Protein AF-A0A2E0FGH1-F1 (afdb_monomer)

Mean predicted aligned error: 4.97 Å

pLDDT: mean 89.69, std 13.23, range [37.47, 98.06]

Structure (mmCIF, N/CA/C/O backbone):
data_AF-A0A2E0FGH1-F1
#
_entry.id   AF-A0A2E0FGH1-F1
#
loop_
_atom_site.group_PDB
_atom_site.id
_atom_site.type_symbol
_atom_site.label_atom_id
_atom_site.label_alt_id
_atom_site.label_comp_id
_atom_site.label_asym_id
_atom_site.label_entity_id
_atom_site.label_seq_id
_atom_site.pdbx_PDB_ins_code
_atom_site.Cartn_x
_atom_site.Cartn_y
_atom_site.Cartn_z
_atom_site.occupancy
_atom_site.B_iso_or_equiv
_atom_site.auth_seq_id
_atom_site.auth_comp_id
_atom_site.auth_asym_id
_atom_site.auth_atom_id
_atom_site.pdbx_PDB_model_num
ATOM 1 N N . MET A 1 1 ? 9.133 0.142 -10.683 1.00 92.00 1 MET A N 1
ATOM 2 C CA . MET A 1 1 ? 7.667 0.041 -10.494 1.00 92.00 1 MET A CA 1
ATOM 3 C C . MET A 1 1 ? 6.969 1.303 -11.005 1.00 92.00 1 MET A C 1
ATOM 5 O O . MET A 1 1 ? 7.460 2.396 -10.744 1.00 92.00 1 MET A O 1
ATOM 9 N N . LYS A 1 2 ? 5.841 1.180 -11.717 1.00 94.94 2 LYS A N 1
ATOM 10 C CA . LYS A 1 2 ? 4.943 2.304 -12.044 1.00 94.94 2 LYS A CA 1
ATOM 11 C C . LYS A 1 2 ? 3.918 2.504 -10.927 1.00 94.94 2 LYS A C 1
ATOM 13 O O . LYS A 1 2 ? 3.256 1.551 -10.537 1.00 94.94 2 LYS A O 1
ATOM 18 N N . CYS A 1 3 ? 3.803 3.715 -10.402 1.00 94.62 3 CYS A N 1
ATOM 19 C CA . CYS A 1 3 ? 2.872 4.031 -9.324 1.00 94.62 3 CYS A CA 1
ATOM 20 C C . CYS A 1 3 ? 2.641 5.544 -9.294 1.00 94.62 3 CYS A C 1
ATOM 22 O O . CYS A 1 3 ? 3.618 6.298 -9.290 1.00 94.62 3 CYS A O 1
ATOM 24 N N . ASP A 1 4 ? 1.380 5.981 -9.265 1.00 94.75 4 ASP A N 1
ATOM 25 C CA . ASP A 1 4 ? 1.038 7.371 -8.957 1.00 94.75 4 ASP A CA 1
ATOM 26 C C . ASP A 1 4 ? 0.790 7.511 -7.450 1.00 94.75 4 ASP A C 1
ATOM 28 O O . ASP A 1 4 ? -0.222 7.069 -6.904 1.00 94.75 4 ASP A O 1
ATOM 32 N N . ILE A 1 5 ? 1.748 8.131 -6.763 1.00 94.06 5 ILE A N 1
ATOM 33 C CA . ILE A 1 5 ? 1.673 8.370 -5.318 1.00 94.06 5 ILE A CA 1
ATOM 34 C C . ILE A 1 5 ? 0.502 9.297 -4.971 1.00 94.06 5 ILE A C 1
ATOM 36 O O . ILE A 1 5 ? -0.086 9.155 -3.901 1.00 94.06 5 ILE A O 1
ATOM 40 N N . THR 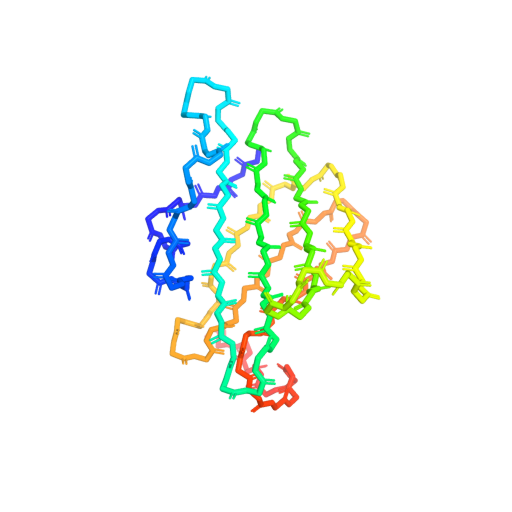A 1 6 ? 0.126 10.209 -5.869 1.00 92.75 6 THR A N 1
ATOM 41 C CA . THR A 1 6 ? -1.001 11.126 -5.663 1.00 92.75 6 THR A CA 1
ATOM 42 C C . THR A 1 6 ? -2.311 10.357 -5.588 1.00 92.75 6 THR A C 1
ATOM 44 O O . THR A 1 6 ? -3.109 10.598 -4.683 1.00 92.75 6 THR A O 1
ATOM 47 N N . ASP A 1 7 ? -2.500 9.371 -6.465 1.00 92.88 7 ASP A N 1
ATOM 48 C CA . ASP A 1 7 ? -3.672 8.498 -6.418 1.00 92.88 7 ASP A CA 1
ATOM 49 C C . ASP A 1 7 ? -3.727 7.721 -5.096 1.00 92.88 7 ASP A C 1
ATOM 51 O O . ASP A 1 7 ? -4.781 7.662 -4.457 1.00 92.88 7 ASP A O 1
ATOM 55 N N . LEU A 1 8 ? -2.590 7.206 -4.612 1.00 94.44 8 LEU A N 1
ATOM 56 C CA . LEU A 1 8 ? -2.529 6.527 -3.312 1.00 94.44 8 LEU A CA 1
ATOM 57 C C . LEU A 1 8 ? -2.837 7.468 -2.135 1.00 94.44 8 LEU A C 1
ATOM 59 O O . LEU A 1 8 ? -3.512 7.058 -1.190 1.00 94.44 8 LEU A O 1
ATOM 63 N N . LEU A 1 9 ? -2.420 8.736 -2.198 1.00 93.00 9 LEU A N 1
ATOM 64 C CA . LEU A 1 9 ? -2.765 9.743 -1.185 1.00 93.00 9 LEU A CA 1
ATOM 65 C C . LEU A 1 9 ? -4.273 10.014 -1.112 1.00 93.00 9 LEU A C 1
ATOM 67 O O . LEU A 1 9 ? -4.774 10.332 -0.039 1.00 93.00 9 LEU A O 1
ATOM 71 N N . THR A 1 10 ? -5.001 9.881 -2.225 1.00 89.81 10 THR A N 1
ATOM 72 C CA . THR A 1 10 ? -6.474 9.995 -2.224 1.00 89.81 10 THR A CA 1
ATOM 73 C C . THR A 1 10 ? -7.179 8.715 -1.767 1.00 89.81 10 THR A C 1
ATOM 75 O O . THR A 1 10 ? -8.331 8.755 -1.335 1.00 89.81 10 THR A O 1
ATOM 78 N N . PHE A 1 11 ? -6.492 7.575 -1.847 1.00 90.56 11 PHE A N 1
ATOM 79 C CA . PHE A 1 11 ? -7.020 6.253 -1.520 1.00 90.56 11 PHE A CA 1
ATOM 80 C C . PHE A 1 11 ? -6.972 5.948 -0.014 1.00 90.56 11 PHE A C 1
ATOM 82 O O . PHE A 1 11 ? -7.945 5.454 0.578 1.00 90.56 11 PHE A O 1
ATOM 89 N N . PHE A 1 12 ? -5.826 6.226 0.609 1.00 95.06 12 PHE A N 1
ATOM 90 C CA . PHE A 1 12 ? -5.577 5.993 2.030 1.00 95.06 12 PHE A CA 1
ATOM 91 C C . PHE A 1 12 ? -5.951 7.212 2.876 1.00 95.06 12 PHE A C 1
ATOM 93 O O . PHE A 1 12 ? -6.071 8.322 2.373 1.00 95.06 12 PHE A O 1
ATOM 100 N N . ASP A 1 13 ? -6.164 6.998 4.174 1.00 94.69 13 ASP A N 1
ATOM 101 C CA . ASP A 1 13 ? -6.636 8.067 5.058 1.00 94.69 13 ASP A CA 1
ATOM 102 C C . ASP A 1 13 ? -5.487 8.999 5.475 1.00 94.69 13 ASP A C 1
ATOM 104 O O . ASP A 1 13 ? -5.700 10.191 5.685 1.00 94.69 13 ASP A O 1
ATOM 108 N N . GLU A 1 14 ? -4.265 8.467 5.594 1.00 95.69 14 GLU A N 1
ATOM 109 C CA . GLU A 1 14 ? -3.079 9.255 5.932 1.00 95.69 14 GLU A CA 1
ATOM 110 C C . GLU A 1 14 ? -1.783 8.693 5.326 1.00 95.69 14 GLU A C 1
ATOM 112 O O . GLU A 1 14 ? -1.619 7.479 5.165 1.00 95.69 14 GLU A O 1
ATOM 117 N N . LEU A 1 15 ? -0.831 9.593 5.062 1.00 97.00 15 LEU A N 1
ATOM 118 C CA . LEU A 1 15 ? 0.577 9.270 4.836 1.00 97.00 15 LEU A CA 1
ATOM 119 C C . LEU A 1 15 ? 1.306 9.282 6.185 1.00 97.00 15 LEU A C 1
ATOM 121 O O . LEU A 1 15 ? 1.216 10.244 6.949 1.00 97.00 15 LEU A O 1
ATOM 125 N N . MET A 1 16 ? 2.029 8.212 6.492 1.00 96.75 16 MET A N 1
ATOM 126 C CA . MET A 1 16 ? 2.691 8.035 7.778 1.00 96.75 16 MET A CA 1
ATOM 127 C C . MET A 1 16 ? 4.074 8.711 7.816 1.00 96.75 16 MET A C 1
ATOM 129 O O . MET A 1 16 ? 4.777 8.725 6.801 1.00 96.75 16 MET A O 1
ATOM 133 N N . PRO A 1 17 ? 4.537 9.157 9.006 1.00 90.31 17 PRO A N 1
ATOM 134 C CA . PRO A 1 17 ? 5.860 9.771 9.189 1.00 90.31 17 PRO A CA 1
ATOM 135 C C . PRO A 1 17 ? 7.053 8.868 8.852 1.00 90.31 17 PRO A C 1
ATOM 137 O O . PRO A 1 17 ? 8.160 9.361 8.696 1.00 90.31 17 PRO A O 1
ATOM 140 N N . SER A 1 18 ? 6.844 7.551 8.766 1.00 89.25 18 SER A N 1
ATOM 141 C CA . SER A 1 18 ? 7.865 6.575 8.358 1.00 89.25 18 SER A CA 1
ATOM 142 C C . SER A 1 18 ? 8.196 6.622 6.859 1.00 89.25 18 SER A C 1
ATOM 144 O O . SER A 1 18 ? 9.039 5.855 6.405 1.00 89.25 18 SER A O 1
ATOM 146 N N . THR A 1 19 ? 7.518 7.483 6.094 1.00 91.50 19 THR A N 1
ATOM 147 C CA . THR A 1 19 ? 7.808 7.749 4.681 1.00 91.50 19 THR A CA 1
ATOM 148 C C . THR A 1 19 ? 9.185 8.388 4.518 1.00 91.50 19 THR A C 1
ATOM 150 O O . THR A 1 19 ? 9.514 9.358 5.196 1.00 91.50 19 THR A O 1
ATOM 153 N N . ASP A 1 20 ? 9.959 7.859 3.576 1.00 94.75 20 ASP A N 1
ATOM 154 C CA . ASP A 1 20 ? 11.269 8.348 3.168 1.00 94.75 20 ASP A CA 1
ATOM 155 C C . ASP A 1 20 ? 11.243 8.614 1.655 1.00 94.75 20 ASP A C 1
ATOM 157 O O . ASP A 1 20 ? 11.363 7.709 0.825 1.00 94.75 20 ASP A O 1
ATOM 161 N N . GLU A 1 21 ? 11.039 9.877 1.278 1.00 90.81 21 GLU A N 1
ATOM 162 C CA . GLU A 1 21 ? 10.943 10.283 -0.128 1.00 90.81 21 GLU A CA 1
ATOM 163 C C . GLU A 1 21 ? 12.280 10.218 -0.878 1.00 90.81 21 GLU A C 1
ATOM 165 O O . GLU A 1 21 ? 12.280 10.123 -2.117 1.00 90.81 21 GLU A O 1
ATOM 170 N N . GLU A 1 22 ? 13.404 10.273 -0.154 1.00 92.50 22 GLU A N 1
ATOM 171 C CA . GLU A 1 22 ? 14.747 10.132 -0.722 1.00 92.50 22 GLU A CA 1
ATOM 172 C C . GLU A 1 22 ? 14.975 8.680 -1.147 1.00 92.50 22 GLU A C 1
ATOM 174 O O . GLU A 1 22 ? 15.409 8.430 -2.273 1.00 92.50 22 GLU A O 1
ATOM 179 N N . GLN A 1 23 ? 14.580 7.730 -0.295 1.00 92.75 23 GLN A N 1
ATOM 180 C CA . GLN A 1 23 ? 14.617 6.291 -0.586 1.00 92.75 23 GL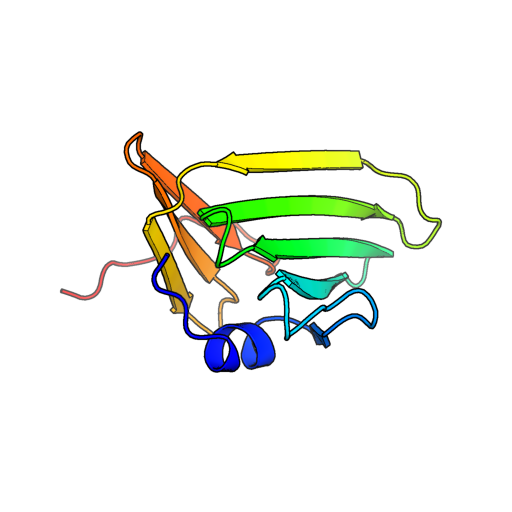N A CA 1
ATOM 181 C C . GLN A 1 23 ? 13.408 5.801 -1.397 1.00 92.75 23 GLN A C 1
ATOM 183 O O . GLN A 1 23 ? 13.342 4.630 -1.771 1.00 92.75 23 GLN A O 1
ATOM 188 N N . LYS A 1 24 ? 12.452 6.687 -1.703 1.00 95.31 24 LYS A N 1
ATOM 189 C CA . LYS A 1 24 ? 11.202 6.366 -2.413 1.00 95.31 24 LYS A CA 1
ATOM 190 C C . LYS A 1 24 ? 10.378 5.276 -1.720 1.00 95.31 24 LYS A C 1
ATOM 192 O O . LYS A 1 24 ? 9.779 4.427 -2.389 1.00 95.31 24 LYS A O 1
ATOM 197 N N . VAL A 1 25 ? 10.335 5.329 -0.392 1.00 96.94 25 VAL A N 1
ATOM 198 C CA . VAL A 1 25 ? 9.541 4.441 0.458 1.00 96.94 25 VAL A CA 1
ATOM 199 C C . VAL A 1 25 ? 8.382 5.228 1.051 1.00 96.94 25 VAL A C 1
ATOM 201 O O . VAL A 1 25 ? 8.592 6.189 1.782 1.00 96.94 25 VAL A O 1
ATOM 204 N N . TYR A 1 26 ? 7.153 4.804 0.777 1.00 97.81 26 TYR A N 1
ATOM 205 C CA . TYR A 1 26 ? 5.943 5.488 1.227 1.00 97.81 26 TYR A CA 1
ATOM 206 C C . TYR A 1 26 ? 5.105 4.563 2.097 1.00 97.81 26 TYR A C 1
ATOM 208 O O . TYR A 1 26 ? 4.845 3.417 1.732 1.00 97.81 26 TYR A O 1
ATOM 216 N N . TRP A 1 27 ? 4.684 5.077 3.249 1.00 98.06 27 TRP A N 1
ATOM 217 C CA . TRP A 1 27 ? 3.863 4.357 4.216 1.00 98.06 27 TRP A CA 1
ATOM 218 C C . TRP A 1 27 ? 2.499 5.023 4.296 1.00 98.06 27 TRP A C 1
ATOM 220 O O . TRP A 1 27 ? 2.398 6.183 4.679 1.00 98.06 27 TRP A O 1
ATOM 230 N N . PHE A 1 28 ? 1.446 4.286 3.982 1.00 97.81 28 PHE A N 1
ATOM 231 C CA . PHE A 1 28 ? 0.072 4.759 4.023 1.00 97.81 28 PHE A CA 1
ATOM 232 C C . PHE A 1 28 ? -0.714 3.997 5.076 1.00 97.81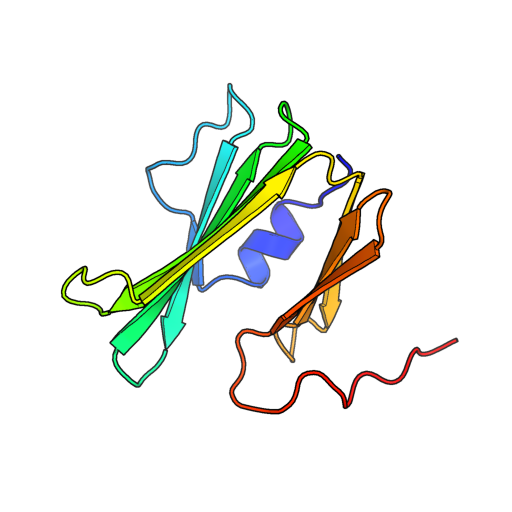 28 PHE A C 1
ATOM 234 O O . PHE A 1 28 ? -0.491 2.805 5.288 1.00 97.81 28 PHE A O 1
ATOM 241 N N . LYS A 1 29 ? -1.668 4.665 5.717 1.00 97.31 29 LYS A N 1
ATOM 242 C CA . LYS A 1 29 ? -2.553 4.046 6.700 1.00 97.31 29 LYS A CA 1
ATOM 243 C C . LYS A 1 29 ? -4.013 4.310 6.358 1.00 97.31 29 LYS A C 1
ATOM 245 O O . LYS A 1 29 ? -4.398 5.403 5.949 1.00 97.31 29 LYS A O 1
ATOM 250 N N . SER A 1 30 ? -4.834 3.286 6.564 1.00 96.38 30 SER A N 1
ATOM 251 C CA . SER A 1 30 ? -6.284 3.407 6.637 1.00 96.38 30 SER A CA 1
ATOM 252 C C . SER A 1 30 ? -6.812 2.756 7.912 1.00 96.38 30 SER A C 1
ATOM 254 O O . SER A 1 30 ? -6.268 1.752 8.380 1.00 96.38 30 SER A O 1
ATOM 256 N N . SER A 1 31 ? -7.846 3.357 8.497 1.00 94.94 31 SER A N 1
ATOM 257 C CA . SER A 1 31 ? -8.450 2.908 9.755 1.00 94.94 31 SER A CA 1
ATOM 258 C C . SER A 1 31 ? -9.920 2.563 9.541 1.00 94.94 31 SER A C 1
ATOM 260 O O . SER A 1 31 ? -10.696 3.369 9.030 1.00 94.94 31 SER A O 1
ATOM 262 N N . LYS A 1 32 ? -10.320 1.367 9.969 1.00 92.12 32 LYS A N 1
ATOM 263 C CA . LYS A 1 32 ? -11.712 0.919 9.961 1.00 92.12 32 LYS A CA 1
ATOM 264 C C . LYS A 1 32 ? -12.410 1.268 11.275 1.00 92.12 32 LYS A C 1
ATOM 266 O O . LYS A 1 32 ? -11.784 1.426 12.321 1.00 92.12 32 LYS A O 1
ATOM 271 N N . LYS A 1 33 ? -13.743 1.359 11.223 1.00 91.06 33 LYS A N 1
ATOM 272 C CA . LYS A 1 33 ? -14.594 1.691 12.385 1.00 91.06 33 LYS A CA 1
ATOM 273 C C . LYS A 1 33 ? -14.549 0.644 13.502 1.00 91.06 33 LYS A C 1
ATOM 275 O O . LYS A 1 33 ? -14.920 0.959 14.625 1.00 91.06 33 LYS A O 1
ATOM 280 N N . ASP A 1 34 ? -14.133 -0.580 13.190 1.00 90.94 34 ASP A N 1
ATOM 281 C CA . ASP A 1 34 ? -13.986 -1.686 14.141 1.00 90.94 34 ASP A CA 1
ATOM 282 C C . ASP A 1 34 ? -12.633 -1.683 14.881 1.00 90.94 34 ASP A C 1
ATOM 284 O O . ASP A 1 34 ? -12.358 -2.599 15.653 1.00 90.94 34 ASP A O 1
ATOM 288 N N . GLY A 1 35 ? -11.785 -0.675 14.646 1.00 93.31 35 GLY A N 1
ATOM 289 C CA . GLY A 1 35 ? -10.447 -0.579 15.232 1.00 93.31 35 GLY A CA 1
ATOM 290 C C . GLY A 1 35 ? -9.363 -1.321 14.442 1.00 93.31 35 GLY A C 1
ATOM 291 O O . GLY A 1 35 ? -8.210 -1.357 14.881 1.00 93.31 35 GLY A O 1
ATOM 292 N N . THR A 1 36 ? -9.684 -1.901 13.280 1.00 94.75 36 THR A N 1
ATOM 293 C CA . THR A 1 36 ? -8.684 -2.475 12.370 1.00 94.75 36 THR A CA 1
ATOM 294 C C . THR A 1 36 ? -7.919 -1.366 11.648 1.00 94.75 36 THR A C 1
ATOM 296 O O . THR A 1 36 ? -8.499 -0.457 11.060 1.00 94.75 36 THR A O 1
ATOM 299 N N . ILE A 1 37 ? -6.595 -1.466 11.644 1.00 96.25 37 ILE A N 1
ATOM 300 C CA . ILE A 1 37 ? -5.670 -0.589 10.934 1.00 96.25 37 ILE A CA 1
ATOM 301 C C . ILE A 1 37 ? -5.003 -1.390 9.818 1.00 96.25 37 ILE A C 1
ATOM 303 O O . ILE A 1 37 ? -4.411 -2.443 10.066 1.00 96.25 37 ILE A O 1
ATOM 307 N N . ILE A 1 38 ? -5.055 -0.851 8.604 1.00 96.75 38 ILE A N 1
ATOM 308 C CA . ILE A 1 38 ? -4.357 -1.370 7.429 1.00 96.75 38 ILE A CA 1
ATOM 309 C C . ILE A 1 38 ? -3.233 -0.392 7.104 1.00 96.75 38 ILE A C 1
ATOM 311 O O . ILE A 1 38 ? -3.487 0.787 6.861 1.00 96.75 38 ILE A O 1
ATOM 315 N N . ILE A 1 39 ? -1.997 -0.877 7.119 1.00 97.56 39 ILE A N 1
ATOM 316 C CA . ILE A 1 39 ? -0.820 -0.132 6.682 1.00 97.56 39 ILE A CA 1
ATOM 317 C C . ILE A 1 39 ? -0.371 -0.721 5.354 1.00 97.56 39 ILE A C 1
ATOM 319 O O . ILE A 1 39 ? -0.151 -1.926 5.254 1.00 97.56 39 ILE A O 1
ATOM 323 N N . PHE A 1 40 ? -0.237 0.139 4.355 1.00 97.88 40 PHE A N 1
ATOM 324 C CA . PHE A 1 40 ? 0.279 -0.195 3.040 1.00 97.88 40 PHE A CA 1
ATOM 325 C C . PHE A 1 40 ? 1.624 0.496 2.852 1.00 97.88 40 PHE A C 1
ATOM 327 O O . PHE A 1 40 ? 1.728 1.711 3.001 1.00 97.88 40 PHE A O 1
ATOM 334 N N . VAL A 1 41 ? 2.652 -0.275 2.540 1.00 97.50 41 VAL A N 1
ATOM 335 C CA . VAL A 1 41 ? 4.011 0.209 2.320 1.00 97.50 41 VAL A CA 1
ATOM 336 C C . VAL A 1 41 ? 4.364 -0.050 0.872 1.00 97.50 41 VAL A C 1
ATOM 338 O O . VAL A 1 41 ? 4.119 -1.145 0.375 1.00 97.50 41 VAL A O 1
ATOM 341 N N . VAL A 1 42 ? 4.950 0.933 0.200 1.00 97.56 42 VAL A N 1
ATOM 342 C CA . VAL A 1 42 ? 5.486 0.776 -1.154 1.00 97.56 42 VAL A CA 1
ATOM 343 C C . VAL A 1 42 ? 6.917 1.285 -1.198 1.00 97.56 42 VAL A C 1
ATOM 345 O O . VAL A 1 42 ? 7.195 2.406 -0.779 1.00 97.56 42 VAL A O 1
ATOM 348 N N . SER A 1 43 ? 7.815 0.465 -1.736 1.00 97.06 43 SER A N 1
ATOM 349 C CA . SER A 1 43 ? 9.177 0.855 -2.086 1.00 97.06 43 SER A CA 1
ATOM 350 C C . SER A 1 43 ? 9.291 0.904 -3.604 1.00 97.06 43 SER A C 1
ATOM 352 O O . SER A 1 43 ? 9.249 -0.127 -4.280 1.00 97.06 43 SER A O 1
ATOM 354 N N . LEU A 1 44 ? 9.417 2.108 -4.170 1.00 95.81 44 LEU A N 1
ATOM 355 C CA . LEU A 1 44 ? 9.546 2.251 -5.625 1.00 95.81 44 LEU A CA 1
ATOM 356 C C . LEU A 1 44 ? 10.923 1.803 -6.122 1.00 95.81 44 LEU A C 1
ATOM 358 O O . LEU A 1 44 ? 11.035 1.389 -7.276 1.00 95.81 44 LEU A O 1
ATOM 362 N N . PHE A 1 45 ? 11.947 1.891 -5.266 1.00 93.69 45 PHE A N 1
ATOM 363 C CA . PHE A 1 45 ? 13.308 1.461 -5.581 1.00 93.69 45 PHE A CA 1
ATOM 364 C C . PHE A 1 45 ? 13.450 -0.062 -5.537 1.00 93.69 45 PHE A C 1
ATOM 366 O O . PHE A 1 45 ? 13.972 -0.652 -6.478 1.00 93.69 45 PHE A O 1
ATOM 373 N N . GLU A 1 46 ? 12.952 -0.702 -4.475 1.00 95.31 46 GLU A N 1
ATOM 374 C CA . GLU A 1 46 ? 13.006 -2.167 -4.331 1.00 95.31 46 GLU A CA 1
ATOM 375 C C . GLU A 1 46 ? 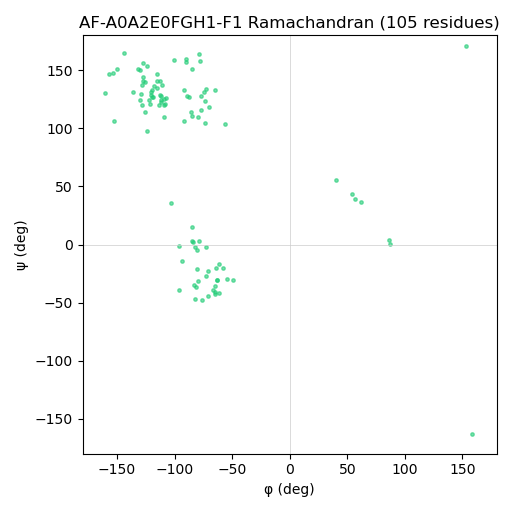11.899 -2.883 -5.114 1.00 95.31 46 GLU A C 1
ATOM 377 O O . GLU A 1 46 ? 11.870 -4.111 -5.175 1.00 95.31 46 GLU A O 1
ATOM 382 N N . GLU A 1 47 ? 10.989 -2.119 -5.721 1.00 96.62 47 GLU A N 1
ATOM 383 C CA . GLU A 1 47 ? 9.840 -2.633 -6.460 1.00 96.62 47 GLU A CA 1
ATOM 384 C C . GLU A 1 47 ? 8.998 -3.599 -5.614 1.00 96.62 47 GLU A C 1
ATOM 386 O O . GLU A 1 47 ? 8.573 -4.660 -6.074 1.00 96.62 47 GLU A O 1
ATOM 391 N N . SER A 1 48 ? 8.760 -3.239 -4.355 1.00 96.88 48 SER A N 1
ATOM 392 C CA . SER A 1 48 ? 8.071 -4.081 -3.381 1.00 96.88 48 SER A CA 1
ATOM 393 C C . SER A 1 48 ? 6.904 -3.354 -2.723 1.00 96.88 48 SER A C 1
ATOM 395 O O . SER A 1 48 ? 6.855 -2.119 -2.672 1.00 96.88 48 SER A O 1
ATOM 397 N N . ILE A 1 49 ? 5.950 -4.139 -2.226 1.00 97.31 49 ILE A N 1
ATOM 398 C CA . ILE A 1 49 ? 4.902 -3.656 -1.335 1.00 97.31 49 ILE A CA 1
ATOM 399 C C . ILE A 1 49 ? 4.792 -4.536 -0.093 1.00 97.31 49 ILE A C 1
ATOM 401 O O . ILE A 1 49 ? 5.030 -5.741 -0.158 1.00 97.31 49 ILE A O 1
ATOM 405 N N . GLY A 1 50 ? 4.369 -3.925 1.007 1.00 97.12 50 GLY A N 1
ATOM 406 C CA . GLY A 1 50 ? 4.010 -4.596 2.250 1.00 97.12 50 GLY A CA 1
ATOM 407 C C . GLY A 1 50 ? 2.604 -4.191 2.683 1.00 97.12 50 GLY A C 1
ATOM 408 O O . GLY A 1 50 ? 2.218 -3.027 2.574 1.00 97.12 50 GLY A O 1
ATOM 409 N N . VAL A 1 51 ? 1.818 -5.139 3.183 1.00 97.56 51 VAL A N 1
ATOM 410 C CA . VAL A 1 51 ? 0.487 -4.894 3.749 1.00 97.56 51 VAL A CA 1
ATOM 411 C C . VAL A 1 51 ? 0.433 -5.469 5.151 1.00 97.56 51 VAL A C 1
ATOM 413 O O . VAL A 1 51 ? 0.477 -6.684 5.341 1.00 97.56 51 VAL A O 1
ATOM 416 N N . ILE A 1 52 ? 0.301 -4.593 6.141 1.00 97.50 52 ILE A N 1
ATOM 417 C CA . ILE A 1 52 ? 0.200 -4.960 7.552 1.00 97.50 52 ILE A CA 1
ATOM 418 C C . ILE A 1 52 ? -1.225 -4.685 8.017 1.00 97.50 52 ILE A C 1
ATOM 420 O O . ILE A 1 52 ? -1.716 -3.561 7.918 1.00 97.50 52 ILE A O 1
ATOM 424 N N . ILE A 1 53 ? -1.874 -5.698 8.581 1.00 96.75 53 ILE A N 1
ATOM 425 C CA . ILE A 1 53 ? -3.196 -5.581 9.195 1.00 96.75 53 ILE A CA 1
ATOM 426 C C . ILE A 1 53 ? -3.026 -5.777 10.695 1.00 96.75 53 ILE A C 1
ATOM 428 O O . ILE A 1 53 ? -2.524 -6.810 11.141 1.00 96.75 53 ILE A O 1
ATOM 432 N N . LYS A 1 54 ? -3.442 -4.791 11.486 1.00 97.19 54 LYS A N 1
ATOM 433 C CA . LYS A 1 54 ? -3.304 -4.806 12.945 1.00 97.19 54 LYS A CA 1
ATOM 434 C C . LYS A 1 54 ? -4.502 -4.161 13.632 1.00 97.19 54 LYS A C 1
ATOM 436 O O . LYS A 1 54 ? -5.264 -3.443 13.001 1.00 97.19 54 LYS A O 1
ATOM 441 N N . SER A 1 55 ? -4.652 -4.379 14.930 1.00 96.75 55 SER A N 1
ATOM 442 C CA . SER A 1 55 ? -5.583 -3.598 15.757 1.00 96.75 55 SER A CA 1
ATOM 443 C C . SER A 1 55 ? -5.012 -2.228 16.128 1.00 96.75 55 SER A C 1
ATOM 445 O O . SER A 1 55 ? -3.797 -2.012 16.097 1.00 96.75 55 SER A O 1
ATOM 447 N N . GLU A 1 56 ? -5.883 -1.326 16.576 1.00 95.12 56 GLU A N 1
ATOM 448 C CA . GLU A 1 56 ? -5.515 -0.046 17.195 1.00 95.12 56 GLU A CA 1
ATOM 449 C C . GLU A 1 56 ? -4.567 -0.189 18.394 1.00 95.12 56 GLU A C 1
ATOM 451 O O . GLU A 1 56 ? -3.693 0.651 18.593 1.00 95.12 56 GLU A O 1
ATOM 456 N N . ASN A 1 57 ? -4.648 -1.309 19.119 1.00 94.88 57 ASN A N 1
ATOM 457 C CA . ASN A 1 57 ? -3.754 -1.635 20.234 1.00 94.88 57 ASN A CA 1
ATOM 458 C C . ASN A 1 57 ? -2.378 -2.157 19.776 1.00 94.88 57 ASN A C 1
ATOM 460 O O . ASN A 1 57 ? -1.551 -2.544 20.599 1.00 94.88 57 ASN A O 1
ATOM 464 N N . GLY A 1 58 ? -2.127 -2.205 18.465 1.00 92.88 58 GLY A N 1
ATOM 465 C CA . GLY A 1 58 ? -0.844 -2.589 17.879 1.00 92.88 58 GLY A CA 1
ATOM 466 C C . GLY A 1 58 ? -0.651 -4.090 17.655 1.00 92.88 58 GLY A C 1
ATOM 467 O O . G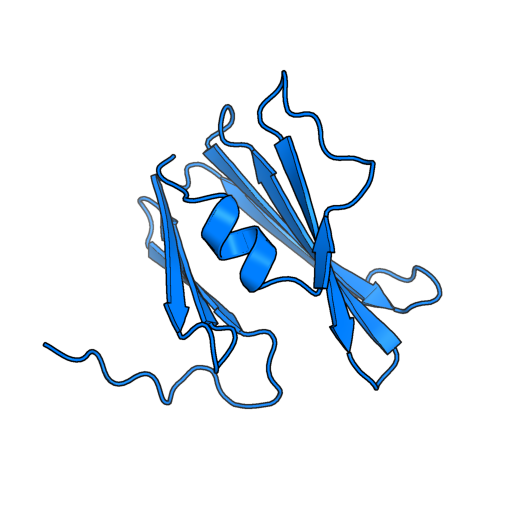LY A 1 58 ? 0.390 -4.480 17.131 1.00 92.88 58 GLY A O 1
ATOM 468 N N . VAL A 1 59 ? -1.630 -4.938 17.990 1.00 96.19 59 VAL A N 1
ATOM 469 C CA . VAL A 1 59 ? -1.546 -6.387 17.727 1.00 96.19 59 VAL A CA 1
ATOM 470 C C . VAL A 1 59 ? -1.658 -6.641 16.227 1.00 96.19 59 VAL A C 1
ATOM 472 O O . VAL A 1 59 ? -2.691 -6.328 15.638 1.00 96.19 59 VAL A O 1
ATOM 475 N N . CYS A 1 60 ? -0.614 -7.213 15.627 1.00 96.31 60 CYS A N 1
ATOM 476 C CA . CYS A 1 60 ? -0.583 -7.592 14.217 1.00 96.31 60 CYS A CA 1
ATOM 477 C C . CYS A 1 60 ? -1.369 -8.889 13.984 1.00 96.31 60 CYS A C 1
ATOM 479 O O . CYS A 1 60 ? -1.127 -9.892 14.653 1.00 96.31 60 CYS A O 1
ATOM 481 N N . PHE A 1 61 ? -2.298 -8.860 13.031 1.00 94.06 61 PHE A N 1
ATOM 482 C CA . PHE A 1 61 ? -3.097 -10.012 12.617 1.00 94.06 61 PHE A CA 1
ATOM 483 C C . PHE A 1 61 ? -2.511 -10.698 11.388 1.00 94.06 61 PHE A C 1
ATOM 485 O O . PHE A 1 61 ? -2.548 -11.921 11.287 1.00 94.06 61 PHE A O 1
ATOM 492 N N . SER A 1 62 ? -1.997 -9.909 10.445 1.00 96.25 62 SER A N 1
ATOM 493 C CA . SER A 1 62 ? -1.470 -10.409 9.181 1.00 96.25 62 SER A CA 1
ATOM 494 C C . SER A 1 62 ? -0.425 -9.459 8.622 1.00 96.25 62 SER A C 1
ATOM 496 O O . SER A 1 62 ? -0.539 -8.240 8.759 1.00 96.25 62 SER A O 1
ATOM 498 N N . HIS A 1 63 ? 0.554 -10.038 7.937 1.00 96.12 63 HIS A N 1
ATOM 499 C CA . HIS A 1 63 ? 1.547 -9.321 7.160 1.00 96.12 63 HIS A CA 1
ATOM 500 C C . HIS A 1 63 ? 1.729 -10.025 5.817 1.00 96.12 63 HIS A C 1
ATOM 502 O O . HIS A 1 63 ? 1.848 -11.250 5.780 1.00 96.12 63 HIS A O 1
ATOM 508 N N . ILE A 1 64 ? 1.687 -9.262 4.729 1.00 95.19 64 ILE A N 1
ATOM 509 C CA . ILE A 1 64 ? 1.851 -9.764 3.367 1.00 95.19 64 ILE A CA 1
ATOM 510 C C . ILE A 1 64 ? 2.888 -8.896 2.677 1.00 95.19 64 ILE A C 1
ATOM 512 O O . ILE A 1 64 ? 2.686 -7.691 2.569 1.00 95.19 64 ILE A O 1
ATOM 516 N N . ASP A 1 65 ? 3.929 -9.527 2.154 1.00 95.88 65 ASP A N 1
ATOM 517 C CA . ASP A 1 65 ? 4.942 -8.879 1.332 1.00 95.88 65 ASP A CA 1
ATOM 518 C C . ASP A 1 65 ? 4.830 -9.379 -0.110 1.00 95.88 65 ASP A C 1
ATOM 520 O O . ASP A 1 65 ? 4.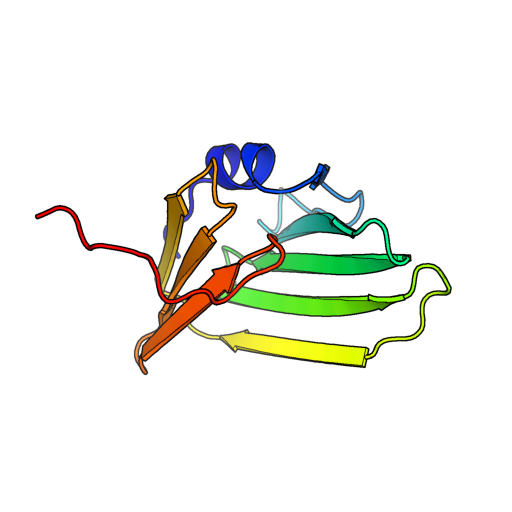642 -10.575 -0.361 1.00 95.88 65 ASP A O 1
ATOM 524 N N . LEU A 1 66 ? 4.943 -8.462 -1.069 1.00 95.25 66 LEU A N 1
ATOM 525 C CA . LEU A 1 66 ? 5.019 -8.774 -2.492 1.00 95.25 66 LEU A CA 1
ATOM 526 C C . LEU A 1 66 ? 6.238 -8.079 -3.093 1.00 95.25 66 LEU A C 1
ATOM 528 O O . LEU A 1 66 ? 6.345 -6.854 -3.105 1.00 95.25 66 LEU A O 1
ATOM 532 N N . GLU A 1 67 ? 7.145 -8.876 -3.640 1.00 95.69 67 GLU A N 1
ATOM 533 C CA . GLU A 1 67 ? 8.370 -8.408 -4.291 1.00 95.69 67 GLU A CA 1
ATOM 534 C C . GLU A 1 67 ? 8.229 -8.413 -5.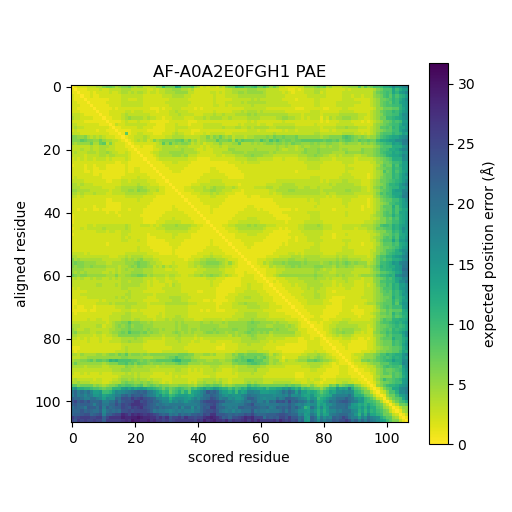812 1.00 95.69 67 GLU A C 1
ATOM 536 O O . GLU A 1 67 ? 7.452 -9.197 -6.354 1.00 95.69 67 GLU A O 1
ATOM 541 N N . LYS A 1 68 ? 9.057 -7.635 -6.520 1.00 95.81 68 LYS A N 1
ATOM 542 C CA . LYS A 1 68 ? 9.071 -7.562 -7.996 1.00 95.81 68 LYS A CA 1
ATOM 543 C C . LYS A 1 68 ? 7.743 -7.060 -8.570 1.00 95.81 68 LYS A C 1
ATOM 545 O O . LYS A 1 68 ? 7.285 -7.535 -9.606 1.00 95.81 68 LYS A O 1
ATOM 550 N N . CYS A 1 69 ? 7.097 -6.124 -7.891 1.00 97.06 69 CYS A N 1
ATOM 551 C CA . CYS A 1 69 ? 5.875 -5.492 -8.357 1.00 97.06 69 CYS A CA 1
ATOM 552 C C . CYS A 1 69 ? 6.197 -4.516 -9.498 1.00 97.06 69 CYS A C 1
ATOM 554 O O . CYS A 1 69 ? 6.991 -3.586 -9.354 1.00 97.06 69 CYS A O 1
ATOM 556 N N . SER A 1 70 ? 5.567 -4.717 -10.652 1.00 96.38 70 SER A N 1
ATOM 557 C CA . SER A 1 70 ? 5.806 -3.891 -11.833 1.00 96.38 70 SER A CA 1
ATOM 558 C C . SER A 1 70 ? 4.989 -2.604 -11.812 1.00 96.38 70 SER A C 1
ATOM 560 O O . SER A 1 70 ? 5.470 -1.572 -12.285 1.00 96.38 70 SER A O 1
ATOM 562 N N . GLU A 1 71 ? 3.768 -2.650 -11.276 1.00 97.31 71 GLU A N 1
ATOM 563 C CA . GLU A 1 71 ? 2.807 -1.548 -11.355 1.00 97.31 71 GLU A CA 1
ATOM 564 C C . GLU A 1 71 ? 1.757 -1.620 -10.239 1.00 97.31 71 GLU A C 1
ATOM 566 O O . GLU A 1 71 ? 1.369 -2.713 -9.823 1.00 97.31 71 GLU A O 1
ATOM 571 N N . ILE A 1 72 ? 1.310 -0.457 -9.767 1.00 96.88 72 ILE A N 1
ATOM 572 C CA . ILE A 1 72 ? 0.178 -0.294 -8.851 1.00 96.88 72 ILE A CA 1
ATOM 573 C C . ILE A 1 72 ? -0.836 0.625 -9.529 1.00 96.88 72 ILE A C 1
ATOM 575 O O . ILE A 1 72 ? -0.497 1.752 -9.886 1.00 96.88 72 ILE A O 1
ATOM 579 N N . ASN A 1 73 ? -2.073 0.152 -9.661 1.00 95.38 73 ASN A N 1
ATOM 580 C CA . ASN A 1 73 ? -3.177 0.880 -10.277 1.00 95.38 73 ASN A CA 1
ATOM 581 C C . ASN A 1 73 ? -4.305 1.068 -9.263 1.00 95.38 73 ASN A C 1
ATOM 583 O O . ASN A 1 73 ? -4.807 0.091 -8.706 1.00 95.38 73 ASN A O 1
ATOM 587 N N . VAL A 1 74 ? -4.768 2.301 -9.060 1.00 92.69 74 VAL A N 1
ATOM 588 C CA . VAL A 1 74 ? -6.049 2.527 -8.379 1.00 92.69 74 VAL A CA 1
ATOM 589 C C . VAL A 1 74 ? -7.162 2.287 -9.396 1.00 92.69 74 VAL A C 1
ATOM 591 O O . VAL A 1 74 ? -7.321 3.049 -10.344 1.00 92.69 74 VAL A O 1
ATOM 594 N N . LEU A 1 75 ? -7.909 1.196 -9.225 1.00 90.81 75 LEU A N 1
ATOM 595 C CA . LEU A 1 75 ? -8.948 0.791 -10.176 1.00 90.81 75 LEU A CA 1
ATOM 596 C C . LEU A 1 75 ? -10.256 1.556 -9.973 1.00 90.81 75 LEU A C 1
ATOM 598 O O . LEU A 1 75 ? -10.970 1.835 -10.933 1.00 90.81 75 LEU A O 1
ATOM 602 N N . ASP A 1 76 ? -10.594 1.839 -8.716 1.00 86.62 76 ASP A N 1
ATOM 603 C CA . ASP A 1 76 ? -11.830 2.514 -8.329 1.00 86.62 76 ASP A CA 1
ATOM 604 C C . ASP A 1 76 ? -11.595 3.256 -7.004 1.00 86.62 76 ASP A C 1
ATOM 606 O O . ASP A 1 76 ? -11.462 2.633 -5.942 1.00 86.62 76 ASP A O 1
ATOM 610 N N . GLN A 1 77 ? -11.497 4.589 -7.077 1.00 84.75 77 GLN A N 1
ATOM 611 C CA . GLN A 1 77 ? -11.282 5.449 -5.908 1.00 84.75 77 GLN A CA 1
ATOM 612 C C . GLN A 1 77 ? -12.476 5.401 -4.946 1.00 84.75 77 GLN A C 1
ATOM 614 O O . GLN A 1 77 ? -12.280 5.312 -3.734 1.00 84.75 77 GLN A O 1
ATOM 619 N N . GLU A 1 78 ? -13.709 5.393 -5.465 1.00 83.69 78 GLU A N 1
ATOM 620 C CA . GLU A 1 78 ? -14.923 5.361 -4.640 1.00 83.69 78 GLU A CA 1
ATOM 621 C C . GLU A 1 78 ? -15.047 4.034 -3.892 1.00 83.69 78 GLU A C 1
ATOM 623 O O . GLU A 1 78 ? -15.409 4.010 -2.714 1.00 83.69 78 GLU A O 1
ATOM 628 N N . LYS A 1 79 ? -14.690 2.924 -4.549 1.00 82.06 79 LYS A N 1
ATOM 629 C CA . LYS A 1 79 ? -14.697 1.592 -3.931 1.00 82.06 79 LYS A CA 1
ATOM 630 C C . LYS A 1 79 ? -13.429 1.265 -3.144 1.00 82.06 79 LYS A C 1
ATOM 632 O O . LYS A 1 79 ? -13.309 0.143 -2.640 1.00 82.06 79 LYS A O 1
ATOM 637 N N . LYS A 1 80 ? -12.480 2.206 -3.063 1.00 88.12 80 LYS A N 1
ATOM 638 C CA . LYS A 1 80 ? -11.133 2.010 -2.511 1.00 88.12 80 LYS A CA 1
ATOM 639 C C . LYS A 1 80 ? -10.555 0.652 -2.921 1.00 88.12 80 LYS A C 1
ATOM 641 O O . LYS A 1 80 ? -10.206 -0.161 -2.062 1.00 88.12 80 LYS A O 1
ATOM 646 N N . CYS A 1 81 ? -10.512 0.388 -4.229 1.00 90.75 81 CYS A N 1
ATOM 647 C CA . CYS A 1 81 ? -9.913 -0.816 -4.802 1.00 90.75 81 CYS A CA 1
ATOM 648 C C . CYS A 1 81 ? -8.658 -0.485 -5.618 1.00 90.75 81 CYS A C 1
ATOM 650 O O . CYS A 1 81 ? -8.695 0.372 -6.503 1.00 90.75 81 CYS A O 1
ATOM 652 N N . LEU A 1 82 ? -7.559 -1.179 -5.323 1.00 93.44 82 LEU A N 1
ATOM 653 C CA . LEU A 1 82 ? -6.322 -1.111 -6.093 1.00 93.44 82 LEU A CA 1
ATOM 654 C C . LEU A 1 82 ? -5.890 -2.495 -6.578 1.00 93.44 82 LEU A C 1
ATOM 656 O O . LEU A 1 82 ? -6.208 -3.519 -5.968 1.00 93.44 82 LEU A O 1
ATOM 660 N N . GLU A 1 83 ? -5.151 -2.496 -7.678 1.00 95.19 83 GLU A N 1
ATOM 661 C CA . GLU A 1 83 ? -4.484 -3.644 -8.275 1.00 95.19 83 GLU A CA 1
ATOM 662 C C . GLU A 1 83 ? -2.972 -3.458 -8.168 1.00 95.19 83 GLU A C 1
ATOM 664 O O . GLU A 1 83 ? -2.444 -2.365 -8.370 1.00 95.19 83 GLU A O 1
ATOM 669 N N . VAL A 1 84 ? -2.272 -4.549 -7.877 1.00 96.44 84 VAL A N 1
ATOM 670 C CA . VAL A 1 84 ? -0.815 -4.633 -7.899 1.00 96.44 84 VAL A CA 1
ATOM 671 C C . VAL A 1 84 ? -0.416 -5.727 -8.874 1.00 96.44 84 VAL A C 1
ATOM 673 O O . VAL A 1 84 ? -0.801 -6.890 -8.718 1.00 96.44 84 VAL A O 1
ATOM 676 N N . LEU A 1 85 ? 0.353 -5.348 -9.890 1.00 96.31 85 LEU A N 1
ATOM 677 C CA . LEU A 1 85 ? 0.859 -6.248 -10.914 1.00 96.31 85 LEU A CA 1
ATOM 678 C C . LEU A 1 85 ? 2.229 -6.796 -10.517 1.00 96.31 85 LEU A C 1
ATOM 680 O O . LEU A 1 85 ? 3.137 -6.055 -10.139 1.00 96.31 85 LEU A O 1
ATOM 684 N N . ASN A 1 86 ? 2.376 -8.110 -10.653 1.00 93.56 86 ASN A N 1
ATOM 685 C CA . ASN A 1 86 ? 3.591 -8.873 -10.404 1.00 93.56 86 ASN A CA 1
ATOM 686 C C . ASN A 1 86 ? 3.845 -9.813 -11.602 1.00 93.56 86 ASN A C 1
ATOM 688 O O . ASN A 1 86 ? 2.883 -10.278 -12.215 1.00 93.56 86 ASN A O 1
ATOM 692 N N . PRO A 1 87 ? 5.098 -10.181 -11.931 1.00 90.62 87 PRO A N 1
ATOM 693 C CA . PRO A 1 87 ? 5.391 -11.183 -12.958 1.00 90.62 87 PRO A CA 1
ATOM 694 C C . PRO A 1 87 ? 4.603 -12.493 -12.814 1.00 90.62 87 PRO A C 1
ATOM 696 O O . PRO A 1 87 ? 4.297 -13.140 -13.812 1.00 90.62 87 PRO A O 1
ATOM 699 N N . ASN A 1 88 ? 4.264 -12.875 -11.581 1.00 89.19 88 ASN A N 1
ATOM 700 C CA . ASN A 1 88 ? 3.572 -14.122 -11.271 1.00 89.19 88 ASN A CA 1
ATOM 701 C C . ASN A 1 88 ? 2.049 -13.975 -11.126 1.00 89.19 88 ASN A C 1
ATOM 703 O O . ASN A 1 88 ? 1.375 -14.972 -10.869 1.00 89.19 88 ASN A O 1
ATOM 707 N N . GLY A 1 89 ? 1.485 -12.771 -11.263 1.00 90.88 89 GLY A N 1
ATOM 708 C CA . GLY A 1 89 ? 0.043 -12.581 -11.130 1.00 90.88 89 GLY A CA 1
ATOM 709 C C . GLY A 1 89 ? -0.384 -11.159 -10.794 1.00 90.88 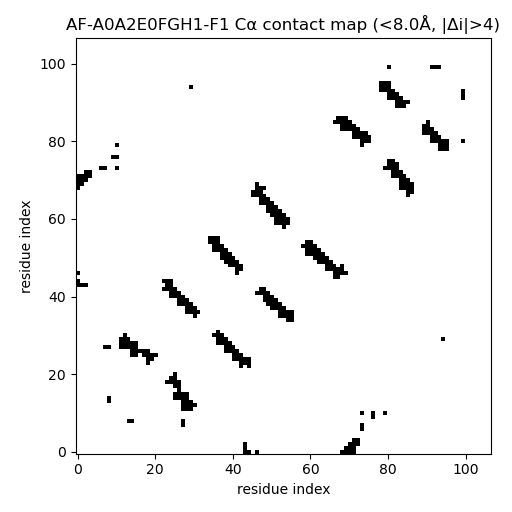89 GLY A C 1
ATOM 710 O O . GLY A 1 89 ? 0.357 -10.194 -10.958 1.00 90.88 89 GLY A O 1
ATOM 711 N N . ARG A 1 90 ? -1.627 -11.041 -10.331 1.00 92.69 90 ARG A N 1
ATOM 712 C CA . ARG A 1 90 ? -2.225 -9.771 -9.920 1.00 92.69 90 ARG A CA 1
ATOM 713 C C . ARG A 1 90 ? -2.799 -9.925 -8.525 1.00 92.69 90 ARG A C 1
ATOM 715 O O . ARG A 1 90 ? -3.437 -10.937 -8.231 1.00 92.69 90 ARG A O 1
ATOM 722 N N . CYS A 1 91 ? -2.573 -8.929 -7.685 1.00 92.50 91 CYS A N 1
ATOM 723 C CA . CYS A 1 91 ? -3.126 -8.862 -6.342 1.00 92.50 91 CYS A CA 1
ATOM 724 C C . CYS A 1 91 ? -4.076 -7.675 -6.257 1.00 92.50 91 CYS A C 1
ATOM 726 O O . CYS A 1 91 ? -3.791 -6.613 -6.798 1.00 92.50 91 CYS A O 1
ATOM 728 N N . PHE A 1 92 ? -5.190 -7.853 -5.557 1.00 91.56 92 PHE A N 1
ATOM 729 C CA . PHE A 1 92 ? -6.170 -6.795 -5.352 1.00 91.56 92 PHE A CA 1
ATOM 730 C C . PHE A 1 92 ? -6.273 -6.489 -3.867 1.00 91.56 92 PHE A C 1
ATOM 732 O O . PHE A 1 92 ? -6.353 -7.403 -3.045 1.00 91.56 92 PHE A O 1
ATOM 739 N N . LEU A 1 93 ? -6.308 -5.203 -3.535 1.00 91.50 93 LEU A N 1
ATOM 740 C CA . LEU A 1 93 ? -6.598 -4.722 -2.192 1.00 91.50 93 LEU A CA 1
ATOM 741 C C . LEU A 1 93 ? -7.856 -3.859 -2.257 1.00 91.50 93 LEU A C 1
ATOM 743 O O . LEU A 1 93 ? -7.930 -2.920 -3.048 1.00 91.50 93 LEU A O 1
ATOM 747 N N . SER A 1 94 ? -8.839 -4.174 -1.415 1.00 90.56 94 SER A N 1
ATOM 748 C CA . SER A 1 94 ? -9.997 -3.314 -1.178 1.00 90.56 94 SER A CA 1
ATOM 749 C C . SER A 1 94 ? -10.054 -2.926 0.291 1.00 90.56 94 SER A C 1
ATOM 751 O O . SER A 1 94 ? -9.895 -3.780 1.165 1.00 90.56 94 SER A O 1
ATOM 753 N N . LEU A 1 95 ? -10.259 -1.636 0.560 1.00 88.75 95 LEU A N 1
ATOM 754 C CA . LEU A 1 95 ? -10.386 -1.124 1.926 1.00 88.75 95 LEU A CA 1
ATOM 755 C C . LEU A 1 95 ? -11.841 -1.038 2.404 1.00 88.75 95 LEU A C 1
ATOM 757 O O . LEU A 1 95 ? -12.068 -0.894 3.607 1.00 88.75 95 LEU A O 1
ATOM 761 N N . LEU A 1 96 ? -12.823 -1.143 1.504 1.00 83.50 96 LEU A N 1
ATOM 762 C CA . LEU A 1 96 ? -14.237 -1.151 1.877 1.00 83.50 96 LEU A CA 1
ATOM 763 C C . LEU A 1 96 ? -14.683 -2.511 2.421 1.00 83.50 96 LEU A C 1
ATOM 765 O O . LEU A 1 96 ? -14.077 -3.551 2.165 1.00 83.50 96 LEU A O 1
ATOM 769 N N . ASP A 1 97 ? -15.769 -2.492 3.188 1.00 69.25 97 ASP A N 1
ATOM 770 C CA . ASP A 1 97 ? -16.428 -3.708 3.648 1.00 69.25 97 ASP A CA 1
ATOM 771 C C . ASP A 1 97 ? -17.257 -4.296 2.497 1.00 69.25 97 ASP A C 1
ATOM 773 O O . ASP A 1 97 ? -18.200 -3.674 2.011 1.00 69.25 97 ASP A O 1
ATOM 777 N N . GLY A 1 98 ? -16.887 -5.490 2.029 1.00 59.69 98 GLY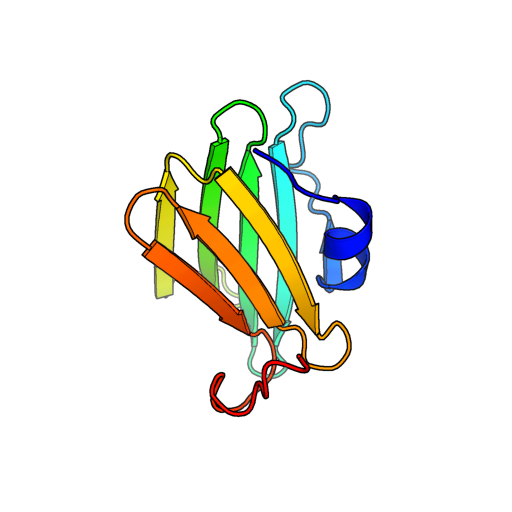 A N 1
ATOM 778 C CA . GLY A 1 98 ? -17.566 -6.170 0.925 1.00 59.69 98 GLY A CA 1
ATOM 779 C C . GLY A 1 98 ? -16.651 -7.120 0.156 1.00 59.69 98 GLY A C 1
ATOM 780 O O . GLY A 1 98 ? -15.442 -7.165 0.372 1.00 59.69 98 GLY A O 1
ATOM 781 N N . ALA A 1 99 ? -17.230 -7.915 -0.745 1.00 54.91 99 ALA A N 1
ATOM 782 C CA . ALA A 1 99 ? -16.444 -8.742 -1.652 1.00 54.91 99 ALA A CA 1
ATOM 783 C C . ALA A 1 99 ? -15.782 -7.859 -2.723 1.00 54.91 99 ALA A C 1
ATOM 785 O O . ALA A 1 99 ? -16.456 -7.062 -3.369 1.00 54.91 99 ALA A O 1
ATOM 786 N N . VAL A 1 100 ? -14.488 -8.074 -2.975 1.00 53.84 100 VAL A N 1
ATOM 787 C CA . VAL A 1 100 ? -13.708 -7.399 -4.037 1.00 53.84 100 VAL A CA 1
ATOM 788 C C . VAL A 1 100 ? -14.317 -7.617 -5.441 1.00 53.84 100 VAL A C 1
ATOM 790 O O . VAL A 1 100 ? -14.080 -6.852 -6.368 1.00 53.84 100 VAL A O 1
ATOM 793 N N . PHE A 1 101 ? -15.146 -8.653 -5.606 1.00 50.59 101 PHE A N 1
ATOM 794 C CA . PHE A 1 101 ? -15.511 -9.251 -6.895 1.00 50.59 101 PHE A CA 1
ATOM 795 C C . PHE A 1 101 ? -16.665 -8.598 -7.677 1.00 50.59 101 PHE A C 1
ATOM 797 O O . PHE A 1 101 ? -17.151 -9.199 -8.631 1.00 50.59 101 PHE A O 1
ATOM 804 N N . THR A 1 102 ? -17.097 -7.377 -7.357 1.00 50.34 102 THR A N 1
ATOM 805 C CA . THR A 1 102 ? -18.008 -6.615 -8.244 1.00 50.34 102 THR A CA 1
ATOM 806 C C . THR A 1 102 ? -17.283 -5.520 -9.029 1.00 50.34 102 THR A C 1
ATOM 808 O O . THR A 1 102 ? -17.832 -4.437 -9.242 1.00 50.34 102 THR A O 1
ATOM 811 N N . TYR A 1 103 ? -16.039 -5.777 -9.443 1.00 50.97 103 TYR A N 1
ATOM 812 C CA . TYR A 1 103 ? -15.364 -4.969 -10.456 1.00 50.97 103 TYR A CA 1
ATOM 813 C C . TYR A 1 103 ? -15.750 -5.481 -11.847 1.00 50.97 103 TYR A C 1
ATOM 815 O O . TYR A 1 103 ? -15.387 -6.589 -12.242 1.00 50.97 103 TYR A O 1
ATOM 823 N N . THR A 1 104 ? -16.519 -4.682 -12.580 1.00 52.84 104 THR A N 1
ATOM 824 C CA . THR A 1 104 ? -16.736 -4.886 -14.011 1.00 52.84 104 THR A CA 1
ATOM 825 C C . THR A 1 104 ? -15.582 -4.196 -14.729 1.00 52.84 104 THR A C 1
ATOM 827 O O . THR A 1 104 ? -15.476 -2.974 -14.650 1.00 52.84 104 THR A O 1
ATOM 830 N N . GLU A 1 105 ? -14.713 -4.953 -15.407 1.00 50.00 105 GLU A N 1
ATOM 831 C CA . GLU A 1 105 ? -13.772 -4.375 -16.374 1.00 50.00 105 GLU A CA 1
ATOM 832 C C . GLU A 1 105 ? -14.598 -3.603 -17.413 1.00 50.00 105 GLU A C 1
ATOM 834 O O . GLU A 1 105 ? -15.255 -4.200 -18.270 1.00 50.00 105 GLU A O 1
ATOM 839 N N . ASN A 1 106 ? -14.616 -2.273 -17.318 1.00 47.00 106 ASN A N 1
ATOM 840 C CA . ASN A 1 106 ? -15.153 -1.452 -18.390 1.00 47.00 106 ASN A CA 1
ATOM 841 C C . ASN A 1 106 ? -14.124 -1.486 -19.524 1.00 47.00 106 ASN A C 1
ATOM 843 O O . ASN A 1 106 ? -13.050 -0.897 -19.409 1.00 47.00 106 ASN A O 1
ATOM 847 N N . LYS A 1 107 ? -14.447 -2.251 -20.570 1.00 37.47 107 LYS A N 1
ATOM 848 C CA . LYS A 1 107 ? -13.733 -2.251 -21.851 1.00 37.47 107 LYS A CA 1
ATOM 849 C C . LYS A 1 107 ? -13.906 -0.935 -22.593 1.00 37.47 107 LYS A C 1
ATOM 851 O O . LYS A 1 107 ? -15.032 -0.391 -22.553 1.00 37.47 107 LYS A O 1
#

Radius of gyration: 13.54 Å; Cα contacts (8 Å, |Δi|>4): 214; chains: 1; bounding box: 33×25×42 Å

Sequence (107 aa):
MKCDITDLLTFFDELMPSTDEEQKVYWFKSSKKDGTIIIFVVSLFEESIGVIIKSENGVCFSHIDLEKCSEINVLDQEKKCLEVLNPNGRCFLSLLDGAVFTYTENK

Secondary structure (DSSP, 8-state):
-B--HHHHHHHSSEE-TT-BTTTTEEEEEEE-TTSEEEEEEEETTTTEEEEEEEETT--EEEEEEE-S--EEEEEETTTTEEEEEETTEEEEEE-SSS-TT------

Nearest PDB structures (foldseek):
  6cp9-assembly4_H  TM=7.055E-01  e=6.024E-04  Klebsiella pneumoniae 342
  5hal-assembly1_A  TM=6.900E-01  e=1.326E+00  Burkholderia vietnamiensis G4
  7ywp-assembly1_A  TM=5.069E-01  e=1.057E+00  Serratia proteamaculans
  2vt8-assembly1_A  TM=4.602E-01  e=6.002E-01  Homo sapiens

Foldseek 3Di:
DAEDVVLVCLLAPDWDPPDDVVQQKTWGWHADPVQKIWIWIQGPPQLKIKIWIAGVVRHTDDIDIDGQWPYKAQLDSVQSKIWTDHPVDIDIDTPDPDDPPPDDPPD

Solvent-accessible surface area (backbone atoms only — not comparable to full-atom values): 6152 Å² total; per-residue (Å²): 78,48,68,62,66,67,62,49,60,73,57,35,78,41,79,42,88,84,40,35,79,89,70,37,29,44,32,31,33,37,76,47,96,88,41,43,32,43,35,43,35,38,29,50,73,74,15,29,38,37,39,40,36,24,40,77,88,65,54,73,77,46,75,49,77,46,73,59,29,53,34,48,43,80,76,33,73,91,61,32,28,34,40,37,35,34,93,91,49,76,46,76,50,60,78,54,94,71,76,80,84,82,70,75,85,82,126